Protein AF-A0A6A5F0B6-F1 (afdb_monomer_lite)

Foldseek 3Di:
DWFQPPVDQLTKDKDWDWDDPDPDDDQTWIWIWMDHVVWIWIDTQNWIDIPNHTDDPQDDDPQQWTWHWDAPPVNPWIWIWIFRDDPPDTAWIWIDTRQKIKIKHAPVSVPRDDDPCHPDPDDDPPPDPDDGDIGMDIDGNPPDDD

pLDDT: mean 74.29, std 19.27, range [27.06, 94.75]

Secondary structure (DSSP, 8-state):
-EES-TTSTT-EEEEEEE----SSS----EEEEEEETTEEEEEETTEEEETTEEEPSSEE-GGGEEEEEEE-TTSSSEEEEEEEEETTEEEEEEEE-SSEEEEEEEGGGTT-EESSS-S---------SSS--EEEEEEE--S---

Radius of gyration: 15.39 Å; chains: 1; bounding box: 36×44×38 Å

Sequence (146 aa):
MSLCDEASVHWFSLISYHGPCDGSSYRLVTVFQILLHGSSFTIQEGTVKVNGQFVSLPHGLPSGVSLSSGVNQDKSEVIVILRRDTGMESELEIEIGVTMVAVKVPLWYLGKLCGLCGNLMTFTHTIHSGHGFSLTFLTVASLDDV

Structure (mmCIF, N/CA/C/O backbone):
data_AF-A0A6A5F0B6-F1
#
_entry.id   AF-A0A6A5F0B6-F1
#
loop_
_atom_site.group_PDB
_atom_site.id
_atom_site.type_symbol
_atom_site.label_atom_id
_atom_site.label_alt_id
_atom_site.label_comp_id
_atom_site.label_asym_id
_atom_site.label_entity_id
_atom_site.label_seq_id
_atom_site.pdbx_PDB_ins_code
_atom_site.Cartn_x
_atom_site.Cartn_y
_atom_site.Cartn_z
_atom_site.occupancy
_atom_site.B_iso_or_equiv
_atom_site.auth_seq_id
_atom_site.auth_comp_id
_atom_site.auth_asym_id
_atom_site.auth_atom_id
_atom_site.pdbx_PDB_model_num
ATOM 1 N N . MET A 1 1 ? 5.947 6.774 -2.584 1.00 80.19 1 MET A N 1
ATOM 2 C CA . MET A 1 1 ? 6.901 5.967 -3.381 1.00 80.19 1 MET A CA 1
ATOM 3 C C . MET A 1 1 ? 6.141 5.244 -4.478 1.00 80.19 1 MET A C 1
ATOM 5 O O . MET A 1 1 ? 4.991 4.898 -4.254 1.00 80.19 1 MET A O 1
ATOM 9 N N . SER A 1 2 ? 6.741 5.013 -5.635 1.00 85.44 2 SER A N 1
ATOM 10 C CA . SER A 1 2 ? 6.097 4.358 -6.780 1.00 85.44 2 SER A CA 1
ATOM 11 C C . SER A 1 2 ? 7.117 3.591 -7.616 1.00 85.44 2 SER A C 1
ATOM 13 O O . SER A 1 2 ? 8.320 3.825 -7.495 1.00 85.44 2 SER A O 1
ATOM 15 N N . LEU A 1 3 ? 6.656 2.695 -8.488 1.00 87.75 3 LEU A N 1
ATOM 16 C CA . LEU A 1 3 ? 7.490 2.192 -9.581 1.00 87.75 3 LEU A CA 1
ATOM 17 C C . LEU A 1 3 ? 7.681 3.315 -10.616 1.00 87.75 3 LEU A C 1
ATOM 19 O O . LEU A 1 3 ? 6.706 3.941 -11.027 1.00 87.75 3 LEU A O 1
ATOM 23 N N . CYS A 1 4 ? 8.926 3.584 -11.022 1.00 87.31 4 CYS A N 1
ATOM 24 C CA . CYS A 1 4 ? 9.248 4.668 -11.958 1.00 87.31 4 CYS A CA 1
ATOM 25 C C . CYS A 1 4 ? 8.658 4.435 -13.358 1.00 87.31 4 CYS A C 1
ATOM 27 O O . CYS A 1 4 ? 8.304 5.385 -14.047 1.00 87.31 4 CYS A O 1
ATOM 29 N N . ASP A 1 5 ? 8.585 3.172 -13.786 1.00 88.56 5 ASP A N 1
ATOM 30 C CA . ASP A 1 5 ? 8.011 2.781 -15.072 1.00 88.56 5 ASP A CA 1
ATOM 31 C C . ASP A 1 5 ? 6.486 2.646 -14.958 1.00 88.56 5 ASP A C 1
ATOM 33 O O . ASP A 1 5 ? 5.968 1.608 -14.540 1.00 88.56 5 ASP A O 1
ATOM 37 N N . GLU A 1 6 ? 5.769 3.713 -15.315 1.00 88.94 6 GLU A N 1
ATOM 38 C CA . GLU A 1 6 ? 4.300 3.772 -15.289 1.00 88.94 6 GLU A CA 1
ATOM 39 C C . GLU A 1 6 ? 3.634 2.831 -16.300 1.00 88.94 6 GLU A C 1
ATOM 41 O O . GLU A 1 6 ? 2.533 2.332 -16.061 1.00 88.94 6 GLU A O 1
ATOM 46 N N . ALA A 1 7 ? 4.324 2.516 -17.399 1.00 89.50 7 ALA A N 1
ATOM 47 C CA . ALA A 1 7 ? 3.823 1.594 -18.414 1.00 89.50 7 ALA A CA 1
ATOM 48 C C . ALA A 1 7 ? 3.953 0.119 -17.995 1.00 89.50 7 ALA A C 1
ATOM 50 O O . ALA A 1 7 ? 3.374 -0.761 -18.636 1.00 89.50 7 ALA A O 1
ATOM 51 N N . SER A 1 8 ? 4.696 -0.170 -16.923 1.00 88.44 8 SER A N 1
ATOM 52 C CA . SER A 1 8 ? 4.860 -1.530 -16.424 1.00 88.44 8 SER A CA 1
ATOM 53 C C . SER A 1 8 ? 3.532 -2.101 -15.935 1.00 88.44 8 SER A C 1
ATOM 55 O O . SER A 1 8 ? 2.808 -1.462 -15.173 1.00 88.44 8 SER A O 1
ATOM 57 N N . VAL A 1 9 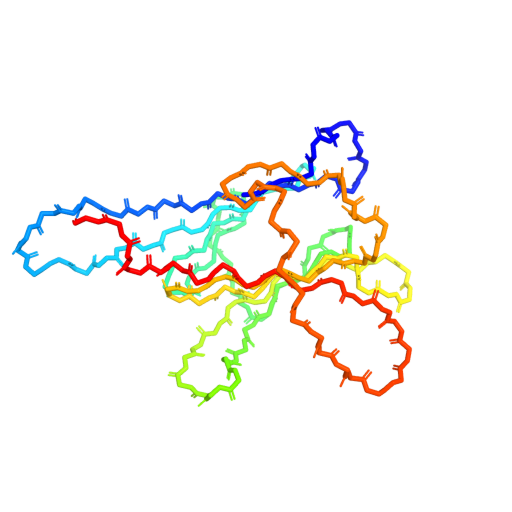? 3.254 -3.363 -16.268 1.00 85.69 9 VAL A N 1
ATOM 58 C CA . VAL A 1 9 ? 2.109 -4.113 -15.712 1.00 85.69 9 VAL A CA 1
ATOM 59 C C . VAL A 1 9 ? 2.164 -4.216 -14.185 1.00 85.69 9 VAL A C 1
ATOM 61 O O . VAL A 1 9 ? 1.138 -4.365 -13.527 1.00 85.69 9 VAL A O 1
ATOM 64 N N . HIS A 1 10 ? 3.363 -4.083 -13.624 1.00 87.75 10 HIS A N 1
ATOM 65 C CA . HIS A 1 10 ? 3.624 -4.179 -12.199 1.00 87.75 10 HIS A CA 1
ATOM 66 C C . HIS A 1 10 ? 3.528 -2.843 -11.466 1.00 87.75 10 HIS A C 1
ATOM 68 O O . HIS A 1 10 ? 3.702 -2.794 -10.249 1.00 87.75 10 HIS A O 1
ATOM 74 N N . TRP A 1 11 ? 3.231 -1.759 -12.179 1.00 91.06 11 TRP A N 1
ATOM 75 C CA . TRP A 1 11 ? 3.220 -0.426 -11.606 1.00 91.06 11 TRP A CA 1
ATOM 76 C C . TRP A 1 11 ? 2.310 -0.305 -10.377 1.00 91.06 11 TRP A C 1
ATOM 78 O O . TRP A 1 11 ? 1.231 -0.908 -10.273 1.00 91.06 11 TRP A O 1
ATOM 88 N N . PHE A 1 12 ? 2.795 0.490 -9.428 1.00 91.31 12 PHE A N 1
ATOM 89 C CA . PHE A 1 12 ? 2.055 0.933 -8.264 1.00 91.31 12 PHE A CA 1
ATOM 90 C C . PHE A 1 12 ? 2.541 2.321 -7.844 1.00 91.31 12 PHE A C 1
ATOM 92 O O . PHE A 1 12 ? 3.702 2.683 -8.067 1.00 91.31 12 PHE A O 1
ATOM 99 N N . SER A 1 13 ? 1.672 3.068 -7.172 1.00 89.31 13 SER A N 1
ATOM 100 C CA . SER A 1 13 ? 2.027 4.320 -6.508 1.00 89.31 13 SER A CA 1
ATOM 101 C C . SER A 1 13 ? 1.414 4.375 -5.117 1.00 89.31 13 SER A C 1
ATOM 103 O O . SER A 1 13 ? 0.221 4.147 -4.954 1.00 89.31 13 SER A O 1
ATOM 105 N N . LEU A 1 14 ? 2.240 4.654 -4.114 1.00 89.12 14 LEU A N 1
ATOM 106 C CA . LEU A 1 14 ? 1.870 4.850 -2.717 1.00 89.12 14 LEU A CA 1
ATOM 107 C C . LEU A 1 14 ? 2.094 6.317 -2.351 1.00 89.12 14 LEU A C 1
ATOM 109 O O . LEU A 1 14 ? 3.223 6.822 -2.411 1.00 89.12 14 LEU A O 1
ATOM 113 N N . ILE A 1 15 ? 1.023 6.973 -1.931 1.00 85.00 15 ILE A N 1
ATOM 114 C CA . ILE A 1 15 ? 0.988 8.378 -1.538 1.00 85.00 15 ILE A CA 1
ATOM 115 C C . ILE A 1 15 ? 0.500 8.442 -0.091 1.00 85.00 15 ILE A C 1
ATOM 117 O O . ILE A 1 15 ? -0.489 7.795 0.253 1.00 85.00 15 ILE A O 1
ATOM 121 N N . SER A 1 16 ? 1.184 9.209 0.756 1.00 82.19 16 SER A N 1
ATOM 122 C CA . SER A 1 16 ? 0.719 9.534 2.104 1.00 82.19 16 SER A CA 1
ATOM 123 C C . SER A 1 16 ? 0.319 11.004 2.169 1.00 82.19 16 SER A C 1
ATOM 125 O O . SER A 1 16 ? 1.027 11.883 1.679 1.00 82.19 16 SER A O 1
ATOM 127 N N . TYR A 1 17 ? -0.832 11.265 2.774 1.00 79.19 17 TYR A N 1
ATOM 128 C CA . TYR A 1 17 ? -1.309 12.601 3.092 1.00 79.19 17 TYR A CA 1
ATOM 129 C C . TYR A 1 17 ? -1.275 12.762 4.604 1.00 79.19 17 TYR A C 1
ATOM 131 O O . TYR A 1 17 ? -1.847 11.944 5.323 1.00 79.19 17 TYR A O 1
ATOM 139 N N . HIS A 1 18 ? -0.618 13.819 5.066 1.00 73.44 18 HIS A N 1
ATOM 140 C CA . HIS A 1 18 ? -0.541 14.173 6.476 1.00 73.44 18 HIS A CA 1
ATOM 141 C C . HIS 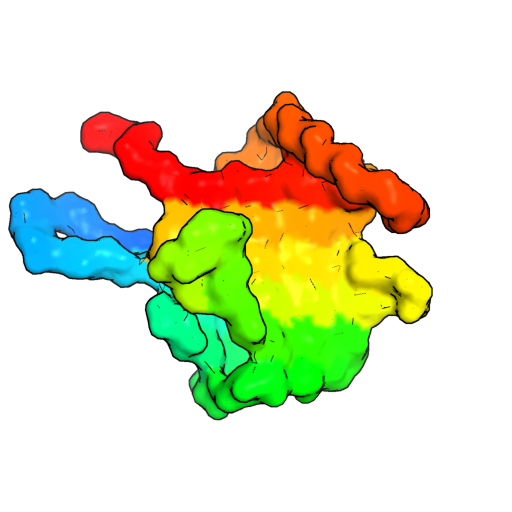A 1 18 ? -1.421 15.401 6.720 1.00 73.44 18 HIS A C 1
ATOM 143 O O . HIS A 1 18 ? -1.410 16.343 5.923 1.00 73.44 18 HIS A O 1
ATOM 149 N N . GLY A 1 19 ? -2.223 15.365 7.787 1.00 64.88 19 GLY A N 1
ATOM 150 C CA . GLY A 1 19 ? -3.000 16.519 8.239 1.00 64.88 19 GLY A CA 1
ATOM 151 C C . GLY A 1 19 ? -2.115 17.730 8.582 1.00 64.88 19 GLY A C 1
ATOM 152 O O . GLY A 1 19 ? -0.901 17.581 8.723 1.00 64.88 19 GLY A O 1
ATOM 153 N N . PRO A 1 20 ? -2.702 18.935 8.698 1.00 59.19 20 PRO A N 1
ATOM 154 C CA . PRO A 1 20 ? -1.952 20.145 9.019 1.00 59.19 20 PRO A CA 1
ATOM 155 C C . PRO A 1 20 ? -1.208 20.009 10.355 1.00 59.19 20 PRO A C 1
ATOM 157 O O . PRO A 1 20 ? -1.773 19.565 11.350 1.00 59.19 20 PRO A O 1
ATOM 160 N N . CYS A 1 21 ? 0.064 20.411 10.358 1.00 55.25 21 CYS A N 1
ATOM 161 C CA . CYS A 1 21 ? 0.902 20.502 11.549 1.00 55.25 21 CYS A CA 1
ATOM 162 C C . CYS A 1 21 ? 0.667 21.854 12.237 1.00 55.25 21 CYS A C 1
ATOM 164 O O . CYS A 1 21 ? 1.510 22.746 12.150 1.00 55.25 21 CYS A O 1
ATOM 166 N N . ASP A 1 22 ? -0.483 22.065 12.871 1.00 57.47 22 ASP A N 1
ATOM 167 C CA . ASP A 1 22 ? -0.654 23.189 13.790 1.00 57.47 22 ASP A CA 1
ATOM 168 C C . ASP A 1 22 ? -0.528 22.687 15.231 1.00 57.47 22 ASP A C 1
ATOM 170 O O . ASP A 1 22 ? -1.106 21.678 15.612 1.00 57.47 22 ASP A O 1
ATOM 174 N N . GLY 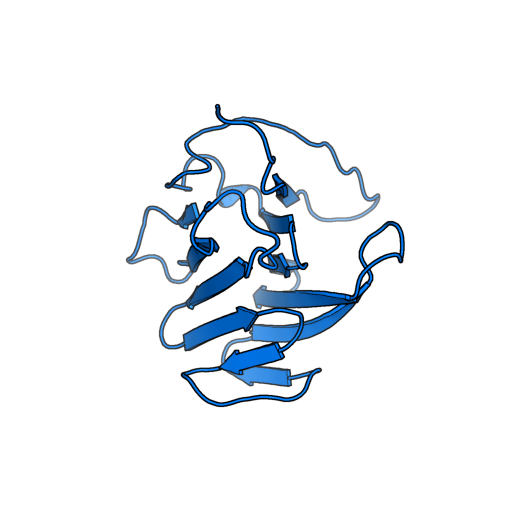A 1 23 ? 0.292 23.358 16.045 1.00 56.22 23 GLY A N 1
ATOM 175 C CA . GLY A 1 23 ? 0.689 22.926 17.396 1.00 56.22 23 GLY A CA 1
ATOM 176 C C . GLY A 1 23 ? -0.429 22.867 18.449 1.00 56.22 23 GLY A C 1
ATOM 177 O O . GLY A 1 23 ? -0.145 22.900 19.646 1.00 56.22 23 GLY A O 1
ATOM 178 N N . SER A 1 24 ? -1.691 22.797 18.035 1.00 58.34 24 SER A N 1
ATOM 179 C CA . SER A 1 24 ? -2.829 22.468 18.889 1.00 58.34 24 SER A CA 1
ATOM 180 C C . SER A 1 24 ? -3.146 20.981 18.733 1.00 58.34 24 SER A C 1
ATOM 182 O O . SER A 1 24 ? -2.885 20.380 17.705 1.00 58.34 24 SER A O 1
ATOM 184 N N . SER A 1 25 ? -3.661 20.353 19.786 1.00 56.12 25 SER A N 1
ATOM 185 C CA . SER A 1 25 ? -3.931 18.912 19.845 1.00 56.12 25 SER A CA 1
ATOM 186 C C . SER A 1 25 ? -4.930 18.450 18.768 1.00 56.12 25 SER A C 1
ATOM 188 O O . SER A 1 25 ? -6.132 18.347 19.020 1.00 56.12 25 SER A O 1
ATOM 190 N N . TYR A 1 26 ? -4.440 18.166 17.563 1.00 53.66 26 TYR A N 1
ATOM 191 C CA . TYR A 1 26 ? -5.198 17.560 16.478 1.00 53.66 26 TYR A CA 1
ATOM 192 C C . TYR A 1 26 ? -4.554 16.223 16.136 1.00 53.66 26 TYR A C 1
ATOM 194 O O . TYR A 1 26 ? -3.341 16.103 15.982 1.00 53.66 26 TYR A O 1
ATOM 202 N N . ARG A 1 27 ? -5.383 15.177 16.073 1.00 54.16 27 ARG A N 1
ATOM 203 C CA . ARG A 1 27 ? -4.951 13.838 15.667 1.00 54.16 27 ARG A CA 1
ATOM 204 C C . ARG A 1 27 ? -4.339 13.970 14.275 1.00 54.16 27 ARG A C 1
ATOM 206 O O . ARG A 1 27 ? -5.025 14.421 13.361 1.00 54.16 27 ARG A O 1
ATOM 213 N N . LEU A 1 28 ? -3.070 13.593 14.127 1.00 62.12 28 LEU A N 1
ATOM 214 C CA . LEU A 1 28 ? -2.426 13.487 12.823 1.00 62.12 28 LEU A CA 1
ATOM 215 C C . LEU A 1 28 ? -3.210 12.459 12.013 1.00 62.12 28 LEU A C 1
ATOM 217 O O . LEU A 1 28 ? -3.118 11.255 12.246 1.00 62.12 28 LEU A O 1
ATOM 221 N N . VAL A 1 29 ? -4.048 12.946 11.104 1.00 63.06 29 VAL A N 1
ATOM 222 C CA . VAL A 1 29 ? -4.761 12.077 10.182 1.00 63.06 29 VAL A CA 1
ATOM 223 C C . VAL A 1 29 ? -3.788 11.736 9.068 1.00 63.06 29 VAL A C 1
ATOM 225 O O . VAL A 1 29 ? -3.488 12.581 8.223 1.00 63.06 29 VAL A O 1
ATOM 228 N N . THR A 1 30 ? -3.304 10.498 9.079 1.00 78.25 30 THR A N 1
ATOM 229 C CA . THR A 1 30 ? -2.546 9.943 7.961 1.00 78.25 30 THR A CA 1
ATOM 230 C C . THR A 1 30 ? -3.509 9.205 7.046 1.00 78.25 30 THR A C 1
ATOM 232 O O . THR A 1 30 ? -4.162 8.240 7.453 1.00 78.25 30 THR A O 1
ATOM 235 N N . VAL A 1 31 ? -3.621 9.671 5.805 1.00 86.19 31 VAL A N 1
ATOM 236 C CA . VAL A 1 31 ? -4.369 8.972 4.758 1.00 86.19 31 VAL A CA 1
ATOM 237 C C . VAL A 1 31 ? -3.371 8.378 3.784 1.00 86.19 31 VAL A C 1
ATOM 239 O O . VAL A 1 31 ? -2.563 9.098 3.200 1.00 86.19 31 VAL A O 1
ATOM 242 N N . PHE A 1 32 ? -3.449 7.071 3.573 1.00 88.69 32 PHE A N 1
ATOM 243 C CA . PHE A 1 32 ? -2.651 6.380 2.572 1.00 88.69 32 PHE A CA 1
ATOM 244 C C . PHE A 1 32 ? -3.496 6.113 1.337 1.00 88.69 32 PHE A C 1
ATOM 246 O O . PHE A 1 32 ? -4.602 5.578 1.428 1.00 88.69 32 PHE A O 1
ATOM 253 N N . GLN A 1 33 ? -2.966 6.465 0.174 1.00 90.94 33 GLN A N 1
ATOM 254 C CA . GLN A 1 33 ? -3.565 6.148 -1.109 1.00 90.94 33 GLN A CA 1
ATOM 255 C C . GLN A 1 33 ? -2.623 5.261 -1.915 1.00 90.94 33 GLN A C 1
ATOM 257 O O . GLN A 1 33 ? -1.455 5.594 -2.110 1.00 90.94 33 GLN A O 1
ATOM 262 N N . ILE A 1 34 ? -3.143 4.128 -2.381 1.00 92.50 34 ILE A N 1
ATOM 263 C CA . ILE A 1 34 ? -2.433 3.181 -3.237 1.00 92.50 34 ILE A CA 1
ATOM 264 C C . ILE A 1 34 ? -3.131 3.150 -4.583 1.00 92.50 34 ILE A C 1
ATOM 266 O O . ILE A 1 34 ? -4.343 2.952 -4.663 1.00 92.50 34 ILE A O 1
ATOM 270 N N . LEU A 1 35 ? -2.361 3.336 -5.642 1.00 92.81 35 LEU A N 1
ATOM 271 C CA . LEU A 1 35 ? -2.821 3.265 -7.014 1.00 92.81 35 LEU A CA 1
ATOM 272 C C . LEU A 1 35 ? -2.183 2.053 -7.677 1.00 92.81 35 LEU A C 1
ATOM 274 O O . LEU A 1 35 ? -0.972 1.852 -7.588 1.00 92.81 35 LEU A O 1
ATOM 278 N N . LEU A 1 36 ? -3.019 1.263 -8.338 1.00 92.50 36 LEU A N 1
ATOM 279 C CA . LEU A 1 36 ? -2.644 0.186 -9.243 1.00 92.50 36 LEU A CA 1
ATOM 280 C C . LEU A 1 36 ? -3.333 0.439 -10.589 1.00 92.50 36 LEU A C 1
ATOM 282 O O . LEU A 1 36 ? -4.259 1.250 -10.683 1.00 92.50 36 LEU A O 1
ATOM 286 N N . HIS A 1 37 ? -2.938 -0.290 -11.629 1.00 89.44 37 HIS A N 1
ATOM 287 C CA . HIS A 1 37 ? -3.638 -0.225 -12.913 1.00 89.44 37 HIS A CA 1
ATOM 288 C C . HIS A 1 37 ? -5.127 -0.561 -12.753 1.00 89.44 37 HIS A C 1
ATOM 290 O O . HIS A 1 37 ? -5.492 -1.666 -12.355 1.00 89.44 37 HIS A O 1
ATOM 296 N N . GLY A 1 38 ? -5.990 0.418 -13.037 1.00 87.69 38 GLY A N 1
ATOM 297 C CA . GLY A 1 38 ? -7.447 0.273 -12.977 1.00 87.69 38 GLY A CA 1
ATOM 298 C C . GLY A 1 38 ? -8.046 0.147 -11.571 1.00 87.69 38 GLY A C 1
ATOM 299 O O . GLY A 1 38 ? -9.221 -0.198 -11.450 1.00 87.69 38 GLY A O 1
ATOM 300 N N . SER A 1 39 ? -7.282 0.384 -10.500 1.00 91.38 39 SER A N 1
ATOM 301 C CA . SER A 1 39 ? -7.794 0.310 -9.124 1.00 91.38 39 SER A CA 1
ATOM 302 C C . SER A 1 39 ? -7.108 1.302 -8.193 1.00 91.38 39 SER A C 1
ATOM 304 O O . SER A 1 39 ? -5.895 1.491 -8.236 1.00 91.38 39 SER A O 1
ATOM 306 N N . SER A 1 40 ? -7.895 1.907 -7.309 1.00 93.75 40 SER A N 1
ATOM 307 C CA . SER A 1 40 ? -7.418 2.833 -6.284 1.00 93.75 40 SER A CA 1
ATOM 308 C C . SER A 1 40 ? -7.891 2.398 -4.903 1.00 93.75 40 SER A C 1
ATOM 310 O O . SER A 1 40 ? -9.036 1.983 -4.718 1.00 93.75 40 SER A O 1
ATOM 312 N N . PHE A 1 41 ? -7.003 2.508 -3.925 1.00 94.50 41 PHE A N 1
ATOM 313 C CA . PHE A 1 41 ? -7.238 2.126 -2.542 1.00 94.50 41 PHE A CA 1
ATOM 314 C C . PHE A 1 41 ? -6.956 3.329 -1.666 1.00 94.50 41 PHE A C 1
ATOM 316 O O . PHE A 1 41 ? -5.945 4.001 -1.845 1.00 94.50 41 PHE A O 1
ATOM 323 N N . THR A 1 42 ? -7.846 3.626 -0.731 1.00 93.19 42 THR A N 1
ATOM 324 C CA . THR A 1 42 ? -7.641 4.689 0.255 1.00 93.19 42 THR A CA 1
ATOM 325 C C . THR A 1 42 ? -7.841 4.110 1.641 1.00 93.19 42 THR A C 1
ATOM 327 O O . THR A 1 42 ? -8.881 3.505 1.906 1.00 93.19 42 THR A O 1
ATOM 330 N N . ILE A 1 43 ? -6.837 4.266 2.496 1.00 91.00 43 ILE A N 1
ATOM 331 C CA . ILE A 1 43 ? -6.782 3.686 3.833 1.00 91.00 43 ILE A CA 1
ATOM 332 C C . ILE A 1 43 ? -6.554 4.808 4.838 1.00 91.00 43 ILE A C 1
ATOM 334 O O . ILE A 1 43 ? -5.633 5.610 4.695 1.00 91.00 43 ILE A O 1
ATOM 338 N N . GLN A 1 44 ? -7.418 4.864 5.844 1.00 87.44 44 GLN A N 1
ATOM 339 C CA . GLN A 1 44 ? -7.394 5.876 6.894 1.00 87.44 44 GLN A CA 1
ATOM 340 C C . GLN A 1 44 ? -7.870 5.234 8.195 1.00 87.44 44 GLN A C 1
ATOM 342 O O . GLN A 1 44 ? -9.011 4.779 8.260 1.00 87.44 44 GLN A O 1
ATOM 347 N N . GLU A 1 45 ? -7.000 5.177 9.209 1.00 82.06 45 GLU A N 1
ATOM 348 C CA . GLU A 1 45 ? -7.316 4.622 10.541 1.00 82.06 45 GLU A CA 1
ATOM 349 C C . GLU A 1 45 ? -8.052 3.261 10.467 1.00 82.06 45 GLU A C 1
ATOM 351 O O . GLU A 1 45 ? -9.105 3.059 11.069 1.00 82.06 45 GLU A O 1
ATOM 356 N N . GLY A 1 46 ? -7.542 2.333 9.646 1.00 81.44 46 GLY A N 1
ATOM 357 C CA . GLY A 1 46 ? -8.123 0.995 9.452 1.00 81.44 46 GLY A CA 1
ATOM 358 C C . GLY A 1 46 ? -9.367 0.932 8.553 1.00 81.44 46 GLY A C 1
ATOM 359 O O . GLY A 1 46 ? -9.809 -0.157 8.188 1.00 81.44 46 GLY A O 1
ATOM 360 N N . THR A 1 47 ? -9.915 2.074 8.137 1.00 88.94 47 THR A N 1
ATOM 361 C CA . THR A 1 47 ? -11.027 2.137 7.182 1.00 88.94 47 THR A CA 1
ATOM 362 C C . THR A 1 47 ? -10.504 2.066 5.755 1.00 88.94 47 THR A C 1
ATOM 364 O O . THR A 1 47 ? -9.601 2.818 5.391 1.00 88.94 47 THR A O 1
ATOM 367 N N . VAL A 1 48 ? -11.100 1.200 4.931 1.00 93.12 48 VAL A N 1
ATOM 368 C CA . VAL A 1 48 ? -10.653 0.959 3.554 1.00 93.12 48 VAL A CA 1
ATOM 369 C C . VAL A 1 48 ? -11.722 1.356 2.548 1.00 93.12 48 VAL A C 1
ATOM 371 O O . VAL A 1 48 ? -12.886 0.962 2.655 1.00 93.12 48 VAL A O 1
ATOM 374 N N . LYS A 1 49 ? -11.304 2.111 1.532 1.00 94.75 49 LYS A N 1
ATOM 375 C CA . LYS A 1 49 ? -12.089 2.382 0.330 1.00 94.75 49 LYS A CA 1
ATOM 376 C C . LYS A 1 49 ? -11.398 1.814 -0.896 1.00 94.75 49 LYS A C 1
ATOM 378 O O . LYS A 1 49 ? -10.213 2.063 -1.098 1.00 94.75 49 LYS A O 1
ATOM 383 N N . VAL A 1 50 ? -12.160 1.133 -1.740 1.00 94.44 50 VAL A N 1
ATOM 384 C CA . VAL A 1 50 ? -11.747 0.673 -3.068 1.00 94.44 50 VAL A CA 1
ATOM 385 C C . VAL A 1 50 ? -12.524 1.483 -4.094 1.00 94.44 50 VAL A C 1
ATOM 387 O O . VAL A 1 50 ? -13.753 1.500 -4.066 1.00 94.44 50 VAL A O 1
ATOM 390 N N . ASN A 1 51 ? -11.826 2.188 -4.983 1.00 93.62 51 ASN A N 1
ATOM 391 C CA . ASN A 1 51 ? -12.434 3.040 -6.012 1.00 93.62 51 ASN A CA 1
ATOM 392 C C . ASN A 1 51 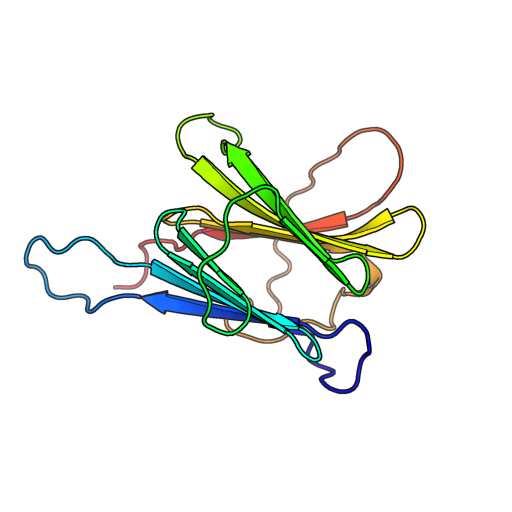? -13.485 4.015 -5.441 1.00 93.62 51 ASN A C 1
ATOM 394 O O . ASN A 1 51 ? -14.548 4.229 -6.018 1.00 93.62 51 ASN A O 1
ATOM 398 N N . GLY A 1 52 ? -13.196 4.575 -4.261 1.00 93.06 52 GLY A N 1
ATOM 399 C CA . GLY A 1 52 ? -14.071 5.510 -3.549 1.00 93.06 52 GLY A CA 1
ATOM 400 C C . GLY A 1 52 ? -15.187 4.873 -2.709 1.00 93.06 52 GLY A C 1
ATOM 401 O O . GLY A 1 52 ? -15.800 5.584 -1.913 1.00 93.06 52 GLY A O 1
ATOM 402 N N . GLN A 1 53 ? -15.428 3.562 -2.814 1.00 94.56 53 GLN A N 1
ATOM 403 C CA . GLN A 1 53 ? -16.464 2.856 -2.050 1.00 94.56 53 GLN A CA 1
ATOM 404 C C . GLN A 1 53 ? -15.879 2.153 -0.829 1.00 94.56 53 GLN A C 1
ATOM 406 O O . GLN A 1 53 ? -14.832 1.520 -0.920 1.00 94.56 53 GLN A O 1
ATOM 411 N N . PHE A 1 54 ? -16.560 2.244 0.313 1.00 94.12 54 PHE A N 1
ATOM 412 C CA . PHE A 1 54 ? -16.152 1.534 1.524 1.00 94.12 54 PHE A CA 1
ATOM 413 C C . PHE A 1 54 ? -16.295 0.024 1.346 1.00 94.12 54 PHE A C 1
ATOM 415 O O . PHE A 1 54 ? -17.323 -0.451 0.862 1.00 94.12 54 PHE A O 1
ATOM 422 N N . VAL A 1 55 ? -15.281 -0.720 1.780 1.00 94.06 55 VAL A N 1
ATOM 423 C CA . VAL A 1 55 ? -15.279 -2.186 1.748 1.00 94.06 55 VAL A CA 1
ATOM 424 C C . VAL A 1 55 ? -14.967 -2.748 3.129 1.00 94.06 55 VAL A C 1
ATOM 426 O O . VAL A 1 55 ? -14.246 -2.138 3.918 1.00 94.06 55 VAL A O 1
ATOM 429 N N . SER A 1 56 ? -15.504 -3.928 3.423 1.00 91.88 56 SER A N 1
ATOM 430 C CA . SER A 1 56 ? -15.172 -4.686 4.632 1.00 91.88 56 SER A CA 1
ATOM 431 C C . SER A 1 56 ? -14.042 -5.670 4.342 1.00 91.88 56 SER A C 1
ATOM 433 O O . SER A 1 56 ? -14.011 -6.269 3.271 1.00 91.88 56 SER A O 1
ATOM 435 N N . LEU A 1 57 ? -13.130 -5.850 5.297 1.00 90.00 57 LEU A N 1
ATOM 436 C CA . LEU A 1 57 ? -12.026 -6.807 5.207 1.00 90.00 57 LEU A CA 1
ATOM 437 C C . LEU A 1 57 ? -12.425 -8.167 5.821 1.00 90.00 57 LEU A C 1
ATOM 439 O O . LEU A 1 57 ? -13.167 -8.171 6.805 1.00 90.00 57 LEU A O 1
ATOM 443 N N . PRO A 1 58 ? -11.920 -9.308 5.306 1.00 92.00 58 PRO A N 1
ATOM 444 C CA . PRO A 1 58 ? -11.069 -9.437 4.122 1.00 92.00 58 PRO A CA 1
ATOM 445 C C . PRO A 1 58 ? -11.848 -9.209 2.818 1.00 92.00 58 PRO A C 1
ATOM 447 O O . PRO A 1 58 ? -13.019 -9.569 2.706 1.00 92.00 58 PRO A O 1
ATOM 450 N N . HIS A 1 59 ? -11.181 -8.630 1.821 1.00 91.81 59 HIS A N 1
ATOM 451 C CA . HIS A 1 59 ? -11.773 -8.321 0.523 1.00 91.81 59 HIS A CA 1
ATOM 452 C C . HIS A 1 59 ? -10.853 -8.767 -0.613 1.00 91.81 59 HIS A C 1
ATOM 454 O O . HIS A 1 59 ? -9.713 -8.317 -0.708 1.00 91.81 59 HIS A O 1
ATOM 460 N N . GLY A 1 60 ? -11.345 -9.650 -1.480 1.00 89.50 60 GLY A N 1
ATOM 461 C CA . GLY A 1 60 ? -10.647 -10.056 -2.697 1.00 89.50 60 GLY A CA 1
ATOM 462 C C . GLY A 1 60 ? -11.065 -9.187 -3.877 1.00 89.50 60 GLY A C 1
ATOM 463 O O . GLY A 1 60 ? -12.252 -8.922 -4.061 1.00 89.50 60 GLY A O 1
ATOM 464 N N . LEU A 1 61 ? -10.096 -8.771 -4.683 1.00 87.62 61 LEU A N 1
ATOM 465 C CA . LEU A 1 61 ? -10.305 -8.044 -5.926 1.00 87.62 61 LEU A CA 1
ATOM 466 C C . LEU A 1 61 ? -9.894 -8.911 -7.126 1.00 87.62 61 LEU A C 1
ATOM 468 O O . LEU A 1 61 ? -9.112 -9.858 -6.985 1.00 87.62 61 LEU A O 1
ATOM 472 N N . PRO A 1 62 ? -10.398 -8.598 -8.331 1.00 80.88 62 PRO A N 1
ATOM 473 C CA . PRO A 1 62 ? -9.874 -9.191 -9.555 1.00 80.88 62 PRO A CA 1
ATOM 474 C C . PRO A 1 62 ? -8.366 -8.925 -9.710 1.00 80.88 62 PRO A C 1
ATOM 476 O O . PRO A 1 62 ? -7.801 -8.029 -9.083 1.00 80.88 62 PRO A O 1
ATOM 479 N N . SER A 1 63 ? -7.716 -9.712 -10.570 1.00 77.88 63 SER A N 1
ATOM 480 C CA . SER A 1 63 ? -6.278 -9.595 -10.876 1.00 77.88 63 SER A CA 1
ATOM 481 C C . SER A 1 63 ? -5.330 -9.963 -9.725 1.00 77.88 63 SER A C 1
ATOM 483 O O . SER A 1 63 ? -4.204 -9.477 -9.679 1.00 77.88 63 SER A O 1
ATOM 485 N N . GLY A 1 64 ? -5.767 -10.830 -8.803 1.00 85.69 64 GLY A N 1
ATOM 486 C CA . GLY A 1 64 ? -4.903 -11.379 -7.749 1.00 85.69 64 GLY A CA 1
ATOM 487 C C . GLY A 1 64 ? -4.584 -10.397 -6.622 1.00 85.69 64 GLY A C 1
ATOM 488 O O . GLY A 1 64 ? -3.637 -10.615 -5.872 1.00 85.69 64 GLY A O 1
ATOM 489 N N . VAL A 1 65 ? -5.353 -9.310 -6.500 1.00 90.94 65 VAL A N 1
ATOM 490 C CA . VAL A 1 65 ? -5.213 -8.353 -5.400 1.00 90.94 65 VAL A CA 1
ATOM 491 C C . VAL A 1 65 ? -6.137 -8.755 -4.253 1.00 90.94 65 VAL A C 1
ATOM 493 O O . VAL A 1 65 ? -7.318 -9.027 -4.455 1.00 90.94 65 VAL A O 1
ATOM 496 N N . SER A 1 66 ? -5.624 -8.766 -3.031 1.00 92.56 66 SER A N 1
ATOM 497 C CA . SER A 1 66 ? -6.389 -9.040 -1.822 1.00 92.56 66 SER A CA 1
ATOM 498 C C . SER A 1 66 ? -6.081 -8.015 -0.737 1.00 92.56 66 SER A C 1
ATOM 500 O O . SER A 1 66 ? -4.975 -7.485 -0.627 1.00 92.56 66 SER A O 1
ATOM 502 N N . LEU A 1 67 ? -7.096 -7.715 0.063 1.00 93.44 67 LEU A N 1
ATOM 503 C CA . LEU A 1 67 ? -7.008 -6.865 1.235 1.00 93.44 67 LEU A CA 1
ATOM 504 C C . LEU A 1 67 ? -7.387 -7.692 2.457 1.00 93.44 67 LEU A C 1
ATOM 506 O O . LEU A 1 67 ? -8.430 -8.349 2.479 1.00 93.44 67 LEU A O 1
ATOM 510 N N . SER A 1 68 ? -6.578 -7.626 3.501 1.00 93.06 68 SER A N 1
ATOM 511 C CA . SER A 1 68 ? -6.875 -8.254 4.786 1.00 93.06 68 SER A CA 1
ATOM 512 C C . SER A 1 68 ? -6.521 -7.322 5.937 1.00 93.06 68 SER A C 1
ATOM 514 O O . SER A 1 68 ? -5.784 -6.355 5.765 1.00 93.06 68 SER A O 1
ATOM 516 N N . SER A 1 69 ? -7.088 -7.583 7.110 1.00 91.31 69 SER A N 1
ATOM 517 C CA . SER A 1 69 ? -6.701 -6.915 8.350 1.00 91.31 69 SER A CA 1
ATOM 518 C C . SER A 1 69 ? -5.742 -7.808 9.125 1.00 91.31 69 SER A C 1
ATOM 520 O O . SER A 1 69 ? -5.994 -9.006 9.267 1.00 91.31 69 SER A O 1
ATOM 522 N N . GLY A 1 70 ? -4.684 -7.224 9.666 1.00 86.44 70 GLY A N 1
ATOM 523 C CA . GLY A 1 70 ? -3.740 -7.888 10.552 1.00 86.44 70 GLY A CA 1
ATOM 524 C C . GLY A 1 70 ? -3.465 -7.049 11.788 1.00 86.44 70 GLY A C 1
ATOM 525 O O . GLY A 1 70 ? -4.148 -6.064 12.068 1.00 86.44 70 GLY A O 1
ATOM 526 N N . VAL A 1 71 ? -2.427 -7.434 12.515 1.00 82.62 71 VAL A N 1
ATOM 527 C CA . VAL A 1 71 ? -1.868 -6.639 13.608 1.00 82.62 71 VAL A CA 1
ATOM 528 C C . VAL A 1 71 ? -0.379 -6.471 13.321 1.00 82.62 71 VAL A C 1
ATOM 530 O O . VAL A 1 71 ? 0.236 -7.398 12.789 1.00 82.62 71 VAL A O 1
ATOM 533 N N . ASN A 1 72 ? 0.191 -5.306 13.631 1.00 75.75 72 ASN A N 1
ATOM 534 C CA . ASN A 1 72 ? 1.636 -5.087 13.517 1.00 75.75 72 ASN A CA 1
ATOM 535 C C . ASN A 1 72 ? 2.423 -6.140 14.347 1.00 75.75 72 ASN A C 1
ATOM 537 O O . ASN A 1 72 ? 1.864 -6.785 15.237 1.00 75.75 72 ASN A O 1
ATOM 541 N N . GLN A 1 73 ? 3.720 -6.307 14.066 1.00 70.88 73 GLN A N 1
ATOM 542 C CA . GLN A 1 73 ? 4.654 -7.185 14.788 1.00 70.88 73 GLN A CA 1
ATOM 543 C C . GLN A 1 73 ? 4.544 -7.092 16.321 1.00 70.88 73 GLN A C 1
ATOM 545 O O . GLN A 1 73 ? 4.483 -8.130 16.985 1.00 70.88 73 GLN A O 1
ATOM 550 N N . ASP A 1 74 ? 4.421 -5.882 16.872 1.00 74.81 74 ASP A N 1
ATOM 551 C CA . ASP A 1 74 ? 4.299 -5.648 18.321 1.00 74.81 74 ASP A CA 1
ATOM 552 C C . ASP A 1 74 ? 2.887 -5.914 18.871 1.00 74.81 74 ASP A C 1
ATOM 554 O O . ASP A 1 74 ? 2.617 -5.742 20.059 1.00 74.81 74 ASP A O 1
ATOM 558 N N . LYS A 1 75 ? 1.952 -6.319 18.005 1.00 75.81 75 LYS A N 1
ATOM 559 C CA . LYS A 1 75 ? 0.528 -6.557 18.291 1.00 75.81 75 LYS A CA 1
ATOM 560 C C . LYS A 1 75 ? -0.219 -5.367 18.908 1.00 75.81 75 LYS A C 1
ATOM 562 O O . LYS A 1 75 ? -1.308 -5.536 19.450 1.00 75.81 75 LYS A O 1
ATOM 567 N N . SER A 1 76 ? 0.359 -4.175 18.809 1.00 75.94 76 SER A N 1
ATOM 568 C CA . SER A 1 76 ? -0.172 -2.949 19.410 1.00 75.94 76 SER A CA 1
ATOM 569 C C . SER A 1 76 ? -1.257 -2.292 18.551 1.00 75.94 76 SER A C 1
ATOM 571 O O . SER A 1 76 ? -2.102 -1.558 19.056 1.00 75.94 76 SER A O 1
ATOM 573 N N . GLU A 1 77 ? -1.261 -2.570 17.245 1.00 78.44 77 GLU A N 1
ATOM 574 C CA . GLU A 1 77 ? -2.041 -1.798 16.284 1.00 78.44 77 GLU A CA 1
ATOM 575 C C . GLU A 1 77 ? -2.607 -2.659 15.151 1.00 78.44 77 GLU A C 1
ATOM 577 O O . GLU A 1 77 ? -1.909 -3.523 14.613 1.00 78.44 77 GLU A O 1
ATOM 582 N N . VAL A 1 78 ? -3.865 -2.406 14.774 1.00 83.44 78 VAL A N 1
ATOM 583 C CA . VAL A 1 78 ? -4.509 -3.038 13.616 1.00 83.44 78 VAL A CA 1
ATOM 584 C C . VAL A 1 78 ? -3.945 -2.435 12.337 1.00 83.44 78 VAL A C 1
ATOM 586 O O . VAL A 1 78 ? -3.982 -1.223 12.153 1.00 83.44 78 VAL A O 1
ATOM 589 N N . ILE A 1 79 ? -3.487 -3.296 11.434 1.00 88.44 79 ILE A N 1
ATOM 590 C CA . ILE A 1 79 ? -2.940 -2.900 10.136 1.00 88.44 79 ILE A CA 1
ATOM 591 C C . ILE A 1 79 ? -3.813 -3.417 9.000 1.00 88.44 79 ILE A C 1
ATOM 593 O O . ILE A 1 79 ? -4.453 -4.466 9.108 1.00 88.44 79 ILE A O 1
ATOM 597 N N . VAL A 1 80 ? -3.809 -2.702 7.882 1.00 91.69 80 VAL A N 1
ATOM 598 C CA . VAL A 1 80 ? -4.385 -3.164 6.619 1.00 91.69 80 VAL A CA 1
ATOM 599 C C . VAL A 1 80 ? -3.261 -3.709 5.752 1.00 91.69 80 VAL A C 1
ATOM 601 O O . VAL A 1 80 ? -2.255 -3.039 5.544 1.00 91.69 80 VAL A O 1
ATOM 604 N N . ILE A 1 81 ? -3.435 -4.923 5.241 1.00 91.69 81 ILE A N 1
ATOM 605 C CA . ILE A 1 81 ? -2.465 -5.607 4.392 1.00 91.69 81 ILE A CA 1
ATOM 606 C C . ILE A 1 81 ? -3.055 -5.704 2.989 1.00 91.69 81 ILE A C 1
ATOM 608 O O . ILE A 1 81 ? -4.053 -6.398 2.780 1.00 91.69 81 ILE A O 1
ATOM 612 N N . LEU A 1 82 ? -2.430 -5.020 2.035 1.00 92.75 82 LEU A N 1
ATOM 613 C CA . LEU A 1 82 ? -2.693 -5.167 0.608 1.00 92.75 82 LEU A CA 1
ATOM 614 C C . LEU A 1 82 ? -1.671 -6.137 0.032 1.00 92.75 82 LEU A C 1
ATOM 616 O O . LEU A 1 82 ? -0.474 -5.884 0.120 1.00 92.75 82 LEU A O 1
ATOM 620 N N . ARG A 1 83 ? -2.138 -7.221 -0.581 1.00 91.75 83 ARG A N 1
ATOM 621 C CA . ARG A 1 83 ? -1.305 -8.173 -1.316 1.00 91.75 83 ARG A CA 1
ATOM 622 C C . ARG A 1 83 ? -1.721 -8.218 -2.775 1.00 91.75 83 ARG A C 1
ATOM 624 O O . ARG A 1 83 ? -2.909 -8.219 -3.076 1.00 91.75 83 ARG A O 1
ATOM 631 N N . ARG A 1 84 ? -0.748 -8.263 -3.674 1.00 90.19 84 ARG A N 1
ATOM 632 C CA . ARG A 1 84 ? -0.925 -8.642 -5.073 1.00 90.19 84 ARG A CA 1
ATOM 633 C C . ARG A 1 84 ? -0.062 -9.868 -5.307 1.00 90.19 84 ARG A C 1
ATOM 635 O O . ARG A 1 84 ? 1.160 -9.780 -5.203 1.00 90.19 84 ARG A O 1
ATOM 642 N N . ASP A 1 85 ? -0.699 -10.975 -5.642 1.00 86.06 85 ASP A N 1
ATOM 643 C CA . ASP A 1 85 ? -0.018 -12.232 -5.923 1.00 86.06 85 ASP A CA 1
ATOM 644 C C . ASP A 1 85 ? 0.036 -12.461 -7.434 1.00 86.06 85 ASP A C 1
ATOM 646 O O . ASP A 1 85 ? -0.971 -12.298 -8.134 1.00 86.06 85 ASP A O 1
ATOM 650 N N . THR A 1 86 ? 1.205 -12.847 -7.951 1.00 75.44 86 THR A N 1
ATOM 651 C CA . THR A 1 86 ? 1.349 -13.270 -9.349 1.00 75.44 86 THR A CA 1
ATOM 652 C C . THR A 1 86 ? 1.965 -14.663 -9.414 1.00 75.44 86 THR A C 1
ATOM 654 O O . THR A 1 86 ? 3.161 -14.886 -9.239 1.00 75.44 86 THR A O 1
ATOM 657 N N . GLY A 1 87 ? 1.108 -15.655 -9.662 1.00 71.88 87 GLY A N 1
ATOM 658 C CA . GLY A 1 87 ? 1.519 -17.055 -9.684 1.00 71.88 87 GLY A CA 1
ATOM 659 C C . GLY A 1 87 ? 1.730 -17.616 -8.276 1.00 71.88 87 GLY A C 1
ATOM 660 O O . GLY A 1 87 ? 0.760 -17.776 -7.542 1.00 71.88 87 GLY A O 1
ATOM 661 N N . MET A 1 88 ? 2.971 -17.982 -7.934 1.00 63.44 88 MET A N 1
ATOM 662 C CA . MET A 1 88 ? 3.305 -18.704 -6.692 1.00 63.44 88 MET A CA 1
ATOM 663 C C . MET A 1 88 ? 3.885 -17.812 -5.583 1.00 63.44 88 MET A C 1
ATOM 665 O O . MET A 1 88 ? 3.944 -18.249 -4.440 1.00 63.44 88 MET A O 1
ATOM 669 N N . GLU A 1 89 ? 4.280 -16.578 -5.908 1.00 68.31 89 GLU A N 1
ATOM 670 C CA . GLU A 1 89 ? 4.944 -15.644 -4.992 1.00 68.31 89 GLU A CA 1
ATOM 671 C C . GLU A 1 89 ? 4.159 -14.325 -4.904 1.00 68.31 89 GLU A C 1
ATOM 673 O O . GLU A 1 89 ? 3.486 -13.921 -5.862 1.00 68.31 89 GLU A O 1
ATOM 678 N N . SER A 1 90 ? 4.267 -13.629 -3.768 1.00 73.50 90 SER A N 1
ATOM 679 C CA . SER A 1 90 ? 3.696 -12.292 -3.611 1.00 73.50 90 SER A CA 1
ATOM 680 C C . SER A 1 90 ? 4.536 -11.264 -4.378 1.00 73.50 90 SER A C 1
ATOM 682 O O . SER A 1 90 ? 5.743 -11.117 -4.185 1.00 73.50 90 SER A O 1
ATOM 684 N N . GLU A 1 91 ? 3.893 -10.538 -5.288 1.00 85.00 91 GLU A N 1
ATOM 685 C CA . GLU A 1 91 ? 4.540 -9.521 -6.123 1.00 85.00 91 GLU A CA 1
ATOM 686 C C . GLU A 1 91 ? 4.634 -8.170 -5.419 1.00 85.00 91 GLU A C 1
ATOM 688 O O . GLU A 1 91 ? 5.553 -7.387 -5.661 1.00 85.00 91 GLU A O 1
ATOM 693 N N . LEU A 1 92 ? 3.648 -7.869 -4.585 1.00 87.06 92 LEU A N 1
ATOM 694 C CA . LEU A 1 92 ? 3.578 -6.627 -3.841 1.00 87.06 92 LEU A CA 1
ATOM 695 C C . LEU A 1 92 ? 2.798 -6.882 -2.565 1.00 87.06 92 LEU A C 1
ATOM 697 O O . LEU A 1 92 ? 1.672 -7.373 -2.603 1.00 87.06 92 LEU A O 1
ATOM 701 N N . GLU A 1 93 ? 3.377 -6.499 -1.442 1.00 88.94 93 GLU A N 1
ATOM 702 C CA . GLU A 1 93 ? 2.724 -6.551 -0.147 1.00 88.94 93 GLU A CA 1
ATOM 703 C C . GLU A 1 93 ? 2.940 -5.220 0.565 1.00 88.94 93 GLU A C 1
ATOM 705 O O . GLU A 1 93 ? 4.067 -4.770 0.730 1.00 88.94 93 GLU A O 1
ATOM 710 N N . ILE A 1 94 ? 1.855 -4.555 0.946 1.00 88.19 94 ILE A N 1
ATOM 711 C CA . ILE A 1 94 ? 1.879 -3.255 1.612 1.00 88.19 94 ILE A CA 1
ATOM 712 C C . ILE A 1 94 ? 1.108 -3.395 2.922 1.00 88.19 94 ILE A C 1
ATOM 714 O O . ILE A 1 94 ? -0.092 -3.664 2.912 1.00 88.19 94 ILE A O 1
ATOM 718 N N . GLU A 1 95 ? 1.794 -3.200 4.041 1.00 87.75 95 GLU A N 1
ATOM 719 C CA . GLU A 1 95 ? 1.224 -3.178 5.386 1.00 87.75 95 GLU A CA 1
ATOM 720 C C . GLU A 1 95 ? 1.074 -1.730 5.848 1.00 87.75 95 GLU A C 1
ATOM 722 O O . GLU A 1 95 ? 2.053 -0.988 5.878 1.00 87.75 95 GLU A O 1
ATOM 727 N N . ILE A 1 96 ? -0.141 -1.317 6.199 1.00 87.00 96 ILE A N 1
ATOM 728 C CA . ILE A 1 96 ? -0.482 0.071 6.522 1.00 87.00 96 ILE A CA 1
ATOM 729 C C . ILE A 1 96 ? -1.067 0.129 7.925 1.00 87.00 96 ILE A C 1
ATOM 731 O O . ILE A 1 96 ? -2.138 -0.425 8.174 1.00 87.00 96 ILE A O 1
ATOM 735 N N . GLY A 1 97 ? -0.361 0.814 8.818 1.00 81.88 97 GLY A N 1
ATOM 736 C CA . GLY A 1 97 ? -0.864 1.243 10.119 1.00 81.88 97 GLY A CA 1
ATOM 737 C C . GLY A 1 97 ? -1.259 2.722 10.116 1.00 81.88 97 GLY A C 1
ATOM 738 O O . GLY A 1 97 ? -1.447 3.345 9.072 1.00 81.88 97 GLY A O 1
ATOM 739 N N . VAL A 1 98 ? -1.361 3.296 11.305 1.00 75.88 98 VAL A N 1
ATOM 740 C CA . VAL A 1 98 ? -1.751 4.678 11.592 1.00 75.88 98 VAL A CA 1
ATOM 741 C C . VAL A 1 98 ? -0.586 5.624 11.306 1.00 75.88 98 VAL A C 1
ATOM 743 O O . VAL A 1 98 ? -0.786 6.702 10.745 1.00 75.88 98 VAL A O 1
ATOM 746 N N . THR A 1 99 ? 0.637 5.222 11.655 1.00 71.38 99 THR A N 1
ATOM 747 C CA . THR A 1 99 ? 1.853 6.045 11.496 1.00 71.38 99 THR A CA 1
ATOM 748 C C . THR A 1 99 ? 2.936 5.388 10.647 1.00 71.38 99 THR A C 1
ATOM 750 O O . THR A 1 99 ? 3.957 6.007 10.353 1.00 71.38 99 THR A O 1
ATOM 753 N N . MET A 1 100 ? 2.739 4.140 10.233 1.00 74.69 100 MET A N 1
ATOM 754 C CA . MET A 1 100 ? 3.743 3.389 9.491 1.00 74.69 100 MET A CA 1
ATOM 755 C C . MET A 1 100 ? 3.151 2.746 8.247 1.00 74.69 100 MET A C 1
ATOM 757 O O . MET A 1 100 ? 2.002 2.302 8.234 1.00 74.69 100 MET A O 1
ATOM 761 N N . VAL A 1 101 ? 3.977 2.657 7.212 1.00 80.56 101 VAL A N 1
ATOM 762 C CA . VAL A 1 101 ? 3.706 1.798 6.068 1.00 80.56 101 VAL A CA 1
ATOM 763 C C . VAL A 1 101 ? 4.963 1.016 5.716 1.00 80.56 101 VAL A C 1
ATOM 765 O O . VAL A 1 101 ? 6.053 1.581 5.604 1.00 80.56 101 VAL A O 1
ATOM 768 N N . ALA A 1 102 ? 4.812 -0.297 5.581 1.00 81.56 102 ALA A N 1
ATOM 769 C CA . ALA A 1 102 ? 5.870 -1.202 5.168 1.00 81.56 102 ALA A CA 1
ATOM 770 C C . ALA A 1 102 ? 5.520 -1.782 3.801 1.00 81.56 102 ALA A C 1
ATOM 772 O O . ALA A 1 102 ? 4.424 -2.306 3.610 1.00 81.56 102 ALA A O 1
ATOM 773 N N . VAL A 1 103 ? 6.442 -1.698 2.847 1.00 83.56 103 VAL A N 1
ATOM 774 C CA . VAL A 1 103 ? 6.249 -2.249 1.504 1.00 83.56 103 VAL A CA 1
ATOM 775 C C . VAL A 1 103 ? 7.262 -3.344 1.249 1.00 83.56 103 VAL A C 1
ATOM 777 O O . VAL A 1 103 ? 8.465 -3.106 1.313 1.00 83.56 103 VAL A O 1
ATOM 780 N N . LYS A 1 104 ? 6.777 -4.535 0.920 1.00 84.19 104 LYS A N 1
ATOM 781 C CA . LYS A 1 104 ? 7.575 -5.682 0.515 1.00 84.19 104 LYS A CA 1
ATOM 782 C C . LYS A 1 104 ? 7.376 -5.935 -0.971 1.00 84.19 104 LYS A C 1
ATOM 784 O O . LYS A 1 104 ? 6.249 -6.066 -1.446 1.00 84.19 104 LYS A O 1
ATOM 789 N N . VAL A 1 105 ? 8.482 -5.971 -1.698 1.00 84.50 105 VAL A N 1
ATOM 790 C CA . VAL A 1 105 ? 8.518 -6.237 -3.136 1.00 84.50 105 VAL A CA 1
ATOM 791 C C . VAL A 1 105 ? 9.666 -7.185 -3.468 1.00 84.50 105 VAL A C 1
ATOM 793 O O . VAL A 1 105 ? 10.703 -7.160 -2.806 1.00 84.50 105 VAL A O 1
ATOM 796 N N . PRO A 1 106 ? 9.549 -8.003 -4.517 1.00 83.56 106 PRO A N 1
ATOM 797 C CA . PRO A 1 106 ? 10.621 -8.883 -4.955 1.00 83.56 106 PRO A CA 1
ATOM 798 C C . PRO A 1 106 ? 11.845 -8.100 -5.458 1.00 83.56 106 PRO A C 1
ATOM 800 O O . PRO A 1 106 ? 11.749 -6.957 -5.913 1.00 83.56 106 PRO A O 1
ATOM 803 N N . LEU A 1 107 ? 13.012 -8.755 -5.434 1.00 79.38 107 LEU A N 1
ATOM 804 C CA . LEU A 1 107 ? 14.319 -8.179 -5.799 1.00 79.38 107 LEU A CA 1
ATOM 805 C C . LEU A 1 107 ? 14.364 -7.434 -7.142 1.00 79.38 107 LEU A C 1
ATOM 807 O O . LEU A 1 107 ? 15.172 -6.526 -7.313 1.00 79.38 107 LEU A O 1
ATOM 811 N N . TRP A 1 108 ? 13.524 -7.789 -8.113 1.00 78.94 108 TRP A N 1
ATOM 812 C CA . TRP A 1 108 ? 13.552 -7.175 -9.442 1.00 78.94 108 TRP A CA 1
ATOM 813 C C . TRP A 1 108 ? 13.015 -5.735 -9.486 1.00 78.94 108 TRP A C 1
ATOM 815 O O . TRP A 1 108 ? 13.162 -5.083 -10.526 1.00 78.94 108 TRP A O 1
ATOM 825 N N . TYR A 1 109 ? 12.442 -5.227 -8.387 1.00 77.81 109 TYR A N 1
ATOM 826 C CA . TYR A 1 109 ? 12.143 -3.800 -8.188 1.00 77.81 109 TYR A CA 1
ATOM 827 C C . TYR A 1 109 ? 13.377 -2.967 -7.808 1.00 77.81 109 TYR A C 1
ATOM 829 O O . TYR A 1 109 ? 13.299 -1.735 -7.781 1.00 77.81 109 TYR A O 1
ATOM 837 N N . LEU A 1 110 ? 14.518 -3.606 -7.526 1.00 77.81 110 LEU A N 1
ATOM 838 C CA . LEU A 1 110 ? 15.753 -2.917 -7.161 1.00 77.81 110 LEU A CA 1
ATOM 839 C C . LEU A 1 110 ? 16.151 -1.897 -8.238 1.00 77.81 110 LEU A C 1
ATOM 841 O O . LEU A 1 110 ? 16.262 -2.229 -9.418 1.00 77.81 110 LEU A O 1
ATOM 845 N N . GLY A 1 111 ? 16.357 -0.647 -7.819 1.00 77.88 111 GLY A N 1
ATOM 846 C CA . GLY A 1 111 ? 16.729 0.455 -8.710 1.00 77.88 111 GLY A CA 1
ATOM 847 C C . GLY A 1 111 ? 15.614 0.947 -9.643 1.00 77.88 111 GLY A C 1
ATOM 848 O O . GLY A 1 111 ? 15.892 1.765 -10.513 1.00 77.88 111 GLY A O 1
ATOM 849 N N . LYS A 1 112 ? 14.369 0.472 -9.483 1.00 83.19 112 LYS A N 1
ATOM 850 C CA . LYS A 1 112 ? 13.215 0.869 -10.315 1.00 83.19 112 LYS A CA 1
ATOM 851 C C . LYS A 1 112 ? 12.152 1.676 -9.563 1.00 83.19 112 LYS A C 1
ATOM 853 O O . LYS A 1 112 ? 11.111 1.981 -10.139 1.00 83.19 112 LYS A O 1
ATOM 858 N N . LEU A 1 113 ? 12.375 1.985 -8.286 1.00 81.69 113 LEU A N 1
ATOM 859 C CA . LEU A 1 113 ? 11.447 2.749 -7.447 1.00 81.69 113 LEU A CA 1
ATOM 860 C C . LEU A 1 113 ? 11.826 4.239 -7.396 1.00 81.69 113 LEU A C 1
ATOM 862 O O . LEU A 1 113 ? 13.005 4.584 -7.340 1.00 81.69 113 LEU A O 1
ATOM 866 N N . CYS A 1 114 ? 10.812 5.105 -7.378 1.00 79.50 114 CYS A N 1
ATOM 867 C CA . CYS A 1 114 ? 10.902 6.567 -7.368 1.00 79.50 114 CYS A CA 1
ATOM 868 C C . CYS A 1 114 ? 10.047 7.178 -6.224 1.00 79.50 114 CYS A C 1
ATOM 870 O O . CYS A 1 114 ? 9.081 6.569 -5.757 1.00 79.50 114 CYS A O 1
ATOM 872 N N . GLY A 1 115 ? 10.359 8.402 -5.764 1.00 68.81 115 GLY A N 1
ATOM 873 C CA . GLY A 1 115 ? 9.562 9.176 -4.783 1.00 68.81 115 GLY A CA 1
ATOM 874 C C . GLY A 1 115 ? 10.298 9.529 -3.479 1.00 68.81 115 GLY A C 1
ATOM 875 O O . GLY A 1 115 ? 11.508 9.387 -3.426 1.00 68.81 115 GLY A O 1
ATOM 876 N N . LEU A 1 116 ? 9.577 9.986 -2.434 1.00 56.75 116 LEU A N 1
ATOM 877 C CA . LEU A 1 116 ? 10.152 10.406 -1.129 1.00 56.75 116 LEU A CA 1
ATOM 878 C C . LEU A 1 116 ? 10.980 9.312 -0.419 1.00 56.75 116 LEU A C 1
ATOM 880 O O . LEU A 1 116 ? 11.875 9.622 0.354 1.00 56.75 116 LEU A O 1
ATOM 884 N N . CYS A 1 117 ? 10.742 8.036 -0.736 1.00 54.22 117 CYS A N 1
ATOM 885 C CA . CYS A 1 117 ? 11.705 6.959 -0.500 1.00 54.22 117 CYS A CA 1
ATOM 886 C C . CYS A 1 117 ? 12.629 6.875 -1.730 1.00 54.22 117 CYS A C 1
ATOM 888 O O . CYS A 1 117 ? 12.524 5.971 -2.559 1.00 54.22 117 CYS A O 1
ATOM 890 N N . GLY A 1 118 ? 13.427 7.924 -1.930 1.00 39.50 118 GLY A N 1
ATOM 891 C CA . GLY A 1 118 ? 14.217 8.136 -3.139 1.00 39.50 118 GLY A CA 1
ATOM 892 C C . GLY A 1 118 ? 15.578 7.485 -2.993 1.00 39.50 118 GLY A C 1
ATOM 893 O O . GLY A 1 118 ? 16.381 7.954 -2.202 1.00 39.50 118 GLY A O 1
ATOM 894 N N . ASN A 1 119 ? 15.828 6.402 -3.731 1.00 43.12 119 ASN A N 1
ATOM 895 C CA . ASN A 1 119 ? 17.109 5.682 -3.789 1.00 43.12 119 ASN A CA 1
ATOM 896 C C . ASN A 1 119 ? 17.833 5.518 -2.431 1.00 43.12 119 ASN A C 1
ATOM 898 O O . ASN A 1 119 ? 19.048 5.689 -2.332 1.00 43.12 119 ASN A O 1
ATOM 902 N N . LEU A 1 120 ? 17.090 5.201 -1.370 1.00 36.78 120 LEU A N 1
ATOM 903 C CA . LEU A 1 120 ? 17.670 4.881 -0.072 1.00 36.78 120 LEU A CA 1
ATOM 904 C C . LEU A 1 120 ? 17.881 3.370 -0.017 1.00 36.78 120 LEU A C 1
ATOM 906 O O . LEU A 1 120 ? 16.962 2.600 0.257 1.00 36.78 120 LEU A O 1
ATOM 910 N N . MET A 1 121 ? 19.116 2.949 -0.291 1.00 39.28 121 MET A N 1
ATOM 911 C CA . MET A 1 121 ? 19.639 1.626 0.062 1.00 39.28 121 MET A CA 1
ATOM 912 C C . MET A 1 121 ? 19.680 1.473 1.593 1.00 39.28 121 MET A C 1
ATOM 914 O O . MET A 1 121 ? 20.749 1.436 2.195 1.00 39.28 121 MET A O 1
ATOM 918 N N . THR A 1 122 ? 18.522 1.410 2.249 1.00 33.38 122 THR A N 1
ATOM 919 C CA . THR A 1 122 ? 18.421 0.948 3.635 1.00 33.38 122 THR A CA 1
ATOM 920 C C . THR A 1 122 ? 17.922 -0.489 3.608 1.00 33.38 122 THR A C 1
ATOM 922 O O . THR A 1 122 ? 16.756 -0.778 3.358 1.00 33.38 122 THR A O 1
ATOM 925 N N . PHE A 1 123 ? 18.867 -1.407 3.794 1.00 37.78 123 PHE A N 1
ATOM 926 C CA . PHE A 1 123 ? 18.613 -2.830 3.938 1.00 37.78 123 PHE A CA 1
ATOM 927 C C . PHE A 1 123 ? 18.150 -3.101 5.370 1.00 37.78 123 PHE A C 1
ATOM 929 O O . PHE A 1 123 ? 18.937 -2.973 6.305 1.00 37.78 123 PHE A O 1
ATOM 936 N N . THR A 1 124 ? 16.913 -3.554 5.557 1.00 35.34 124 THR A N 1
ATOM 937 C CA . THR A 1 124 ? 16.596 -4.420 6.699 1.00 35.34 124 THR A CA 1
ATOM 938 C C . THR A 1 124 ? 16.544 -5.850 6.181 1.00 35.34 124 THR A C 1
ATOM 940 O O . THR A 1 124 ? 15.629 -6.259 5.474 1.00 35.34 124 THR A O 1
ATOM 943 N N . HIS A 1 125 ? 17.598 -6.607 6.480 1.00 34.25 125 HIS A N 1
ATOM 944 C CA . HIS A 1 125 ? 17.648 -8.048 6.265 1.00 34.25 125 HIS A CA 1
ATOM 945 C C . HIS A 1 125 ? 16.578 -8.700 7.155 1.00 34.25 125 HIS A C 1
ATOM 947 O O . HIS A 1 125 ? 16.833 -8.981 8.323 1.00 34.25 125 HIS A O 1
ATOM 953 N N . THR A 1 126 ? 15.376 -8.953 6.641 1.00 37.34 126 THR A N 1
ATOM 954 C CA . THR A 1 126 ? 14.470 -9.906 7.293 1.00 37.34 126 THR A CA 1
ATOM 955 C C . THR A 1 126 ? 14.703 -11.266 6.652 1.00 37.34 126 THR A C 1
ATOM 957 O O . THR A 1 126 ? 14.089 -11.622 5.652 1.00 37.34 126 THR A O 1
ATOM 960 N N . ILE A 1 127 ? 15.661 -12.016 7.206 1.00 38.16 127 ILE A N 1
ATOM 961 C CA . ILE A 1 127 ? 15.821 -13.440 6.903 1.00 38.16 127 ILE A CA 1
ATOM 962 C C . ILE A 1 127 ? 14.590 -14.140 7.484 1.00 38.16 127 ILE A C 1
ATOM 964 O O . ILE A 1 127 ? 14.552 -14.423 8.678 1.00 38.16 127 ILE A O 1
ATOM 968 N N . HIS A 1 128 ? 13.576 -14.398 6.658 1.00 38.03 128 HIS A N 1
ATOM 969 C CA . HIS A 1 128 ? 12.622 -15.458 6.955 1.00 38.03 128 HIS A CA 1
ATOM 970 C C . HIS A 1 128 ? 13.074 -16.693 6.181 1.00 38.03 128 HIS A C 1
ATOM 972 O O . HIS A 1 128 ? 13.147 -16.704 4.955 1.00 38.03 128 HIS A O 1
ATOM 978 N N . SER A 1 129 ? 13.492 -17.704 6.930 1.00 40.72 129 SER A N 1
ATOM 979 C CA . SER A 1 129 ? 13.976 -18.978 6.424 1.00 40.72 129 SER A CA 1
ATOM 980 C C . SER A 1 129 ? 12.944 -19.633 5.495 1.00 40.72 129 SER A C 1
ATOM 982 O O . SER A 1 129 ? 11.884 -20.037 5.960 1.00 40.72 129 SER A O 1
ATOM 984 N N . GLY A 1 130 ? 13.295 -19.792 4.214 1.00 37.91 130 GLY A N 1
ATOM 985 C CA . GLY A 1 130 ? 12.617 -20.688 3.268 1.00 37.91 130 GLY A CA 1
ATOM 986 C C . GLY A 1 130 ? 11.841 -19.990 2.145 1.00 37.91 130 GLY A C 1
ATOM 987 O O . GLY A 1 130 ? 10.676 -19.677 2.322 1.00 37.91 130 GLY A O 1
ATOM 988 N N . HIS A 1 131 ? 12.493 -19.875 0.978 1.00 43.00 131 HIS A N 1
ATOM 989 C CA . HIS A 1 131 ? 12.001 -19.389 -0.326 1.00 43.00 131 HIS A CA 1
ATOM 990 C C . HIS A 1 131 ? 11.577 -17.910 -0.424 1.00 43.00 131 HIS A C 1
ATOM 992 O O . HIS A 1 131 ? 10.643 -17.462 0.220 1.00 43.00 131 HIS A O 1
ATOM 998 N N . GLY A 1 132 ? 12.267 -17.175 -1.307 1.00 46.03 132 GLY A N 1
ATOM 999 C CA . GLY A 1 132 ? 11.913 -15.814 -1.720 1.00 46.03 132 GLY A CA 1
ATOM 1000 C C . GLY A 1 132 ? 12.772 -14.733 -1.061 1.00 46.03 132 GLY A C 1
ATOM 1001 O O . GLY A 1 132 ? 12.675 -14.463 0.130 1.00 46.03 132 GLY A O 1
ATOM 1002 N N . PHE A 1 133 ? 13.634 -14.079 -1.841 1.00 53.09 133 PHE A N 1
ATOM 1003 C CA . PHE A 1 133 ? 14.311 -12.859 -1.401 1.00 53.09 133 PHE A CA 1
ATOM 1004 C C . PHE A 1 133 ? 13.394 -11.660 -1.705 1.00 53.09 133 PHE A C 1
ATOM 1006 O O . PHE A 1 133 ? 13.211 -11.308 -2.873 1.00 53.09 133 PHE A O 1
ATOM 1013 N N . SER A 1 134 ? 12.823 -11.031 -0.673 1.00 55.09 134 SER A N 1
ATOM 1014 C CA . SER A 1 134 ? 11.985 -9.828 -0.805 1.00 55.09 134 SER A CA 1
ATOM 1015 C C . SER A 1 134 ? 12.685 -8.608 -0.203 1.00 55.09 134 SER A C 1
ATOM 1017 O O . SER A 1 134 ? 13.220 -8.666 0.903 1.00 55.09 134 SER A O 1
ATOM 1019 N N . LEU A 1 135 ? 12.665 -7.487 -0.919 1.00 59.09 135 LEU A N 1
ATOM 1020 C CA . LEU A 1 135 ? 13.035 -6.167 -0.408 1.00 59.09 135 LEU A CA 1
ATOM 1021 C C . LEU A 1 135 ? 11.906 -5.667 0.493 1.00 59.09 135 LEU A C 1
ATOM 1023 O O . LEU A 1 135 ? 10.754 -5.701 0.073 1.00 59.09 135 LEU A O 1
ATOM 1027 N N . THR A 1 136 ? 12.227 -5.198 1.699 1.00 58.31 136 THR A N 1
ATOM 1028 C CA . THR A 1 136 ? 11.265 -4.551 2.6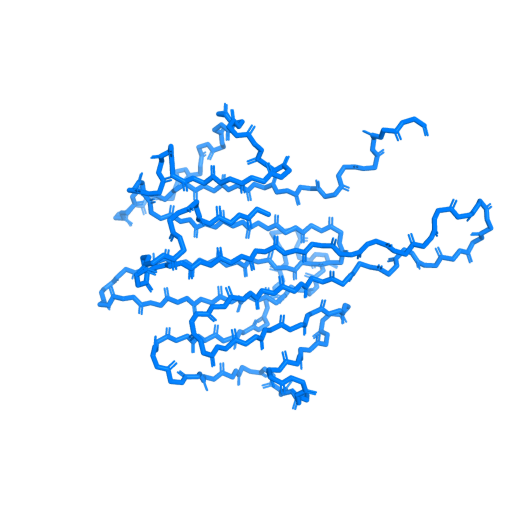04 1.00 58.31 136 THR A CA 1
ATOM 1029 C C . THR A 1 136 ? 11.682 -3.103 2.821 1.00 58.31 136 THR A C 1
ATOM 1031 O O . THR A 1 136 ? 12.795 -2.836 3.265 1.00 58.31 136 THR A O 1
ATOM 1034 N N . PHE A 1 137 ? 10.785 -2.173 2.514 1.00 63.62 137 PHE A N 1
ATOM 1035 C CA . PHE A 1 137 ? 10.937 -0.747 2.760 1.00 63.62 137 PHE A CA 1
ATOM 1036 C C . PHE A 1 137 ? 10.020 -0.375 3.916 1.00 63.62 137 PHE A C 1
ATOM 1038 O O . PHE A 1 137 ? 8.800 -0.401 3.767 1.00 63.62 137 PHE A O 1
ATOM 1045 N N . LEU A 1 138 ? 10.596 -0.045 5.069 1.00 56.22 138 LEU A N 1
ATOM 1046 C CA . LEU A 1 138 ? 9.835 0.529 6.169 1.00 56.22 138 LEU A CA 1
ATOM 1047 C C . LEU A 1 138 ? 9.885 2.047 6.033 1.00 56.22 138 LEU A C 1
ATOM 1049 O O . LEU A 1 138 ? 10.900 2.674 6.329 1.00 56.22 138 LEU A O 1
ATOM 1053 N N . THR A 1 139 ? 8.784 2.640 5.596 1.00 55.19 139 THR A N 1
ATOM 1054 C CA . THR A 1 139 ? 8.556 4.063 5.828 1.00 55.19 139 THR A CA 1
ATOM 1055 C C . THR A 1 139 ? 7.839 4.178 7.160 1.00 55.19 139 THR A C 1
ATOM 1057 O O . THR A 1 139 ? 6.615 4.077 7.256 1.00 55.19 139 THR A 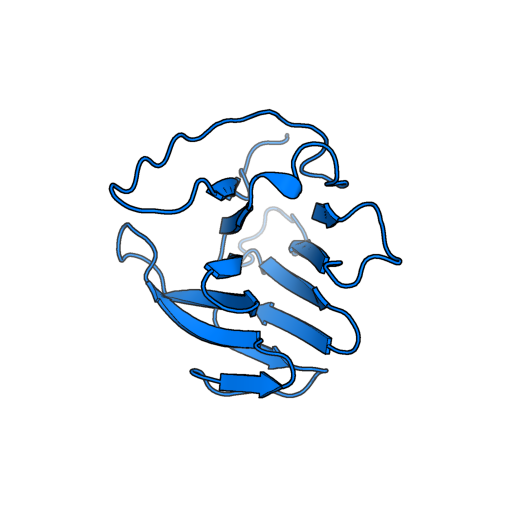O 1
ATOM 1060 N N . VAL A 1 140 ? 8.629 4.361 8.214 1.00 43.47 140 VAL A N 1
ATOM 1061 C CA . VAL A 1 140 ? 8.115 5.044 9.396 1.00 43.47 140 VAL A CA 1
ATOM 1062 C C . VAL A 1 140 ? 7.805 6.452 8.907 1.00 43.47 140 VAL A C 1
ATOM 1064 O O . VAL A 1 140 ? 8.672 7.073 8.284 1.00 43.47 140 VAL A O 1
ATOM 1067 N N . ALA A 1 141 ? 6.597 6.967 9.133 1.00 39.78 141 ALA A N 1
ATOM 1068 C CA . ALA A 1 141 ? 6.450 8.414 9.156 1.00 39.78 141 ALA A CA 1
ATOM 1069 C C . ALA A 1 141 ? 7.260 8.883 10.375 1.00 39.78 141 ALA A C 1
ATOM 1071 O O . ALA A 1 141 ? 6.720 9.001 11.473 1.00 39.78 141 ALA A O 1
ATOM 1072 N N . SER A 1 142 ? 8.588 8.975 10.221 1.00 29.12 142 SER A N 1
ATOM 1073 C CA . SER A 1 142 ? 9.470 9.466 11.268 1.00 29.12 142 SER A CA 1
ATOM 1074 C C . SER A 1 142 ? 9.043 10.893 11.501 1.00 29.12 142 SER A C 1
ATOM 1076 O O . SER A 1 142 ? 9.023 11.717 10.585 1.00 29.12 142 SER A O 1
ATOM 1078 N N . LEU A 1 143 ? 8.629 11.131 12.730 1.00 37.19 143 LEU A N 1
ATOM 1079 C CA . LEU A 1 143 ? 8.335 12.427 13.282 1.00 37.19 143 LEU A CA 1
ATOM 1080 C C . LEU A 1 143 ? 9.669 13.158 13.494 1.00 37.19 143 LEU A C 1
ATOM 1082 O O . LEU A 1 143 ? 10.024 13.441 14.624 1.00 37.19 143 LEU A O 1
ATOM 1086 N N . ASP A 1 144 ? 10.435 13.393 12.429 1.00 31.62 144 ASP A N 1
ATOM 1087 C CA . ASP A 1 144 ? 11.733 14.063 12.494 1.00 31.62 144 ASP A CA 1
ATOM 1088 C C . ASP A 1 144 ? 11.996 14.818 11.182 1.00 31.62 144 ASP A C 1
ATOM 1090 O O . ASP A 1 144 ? 12.731 14.344 10.322 1.00 31.62 144 ASP A O 1
ATOM 1094 N N . ASP A 1 145 ? 11.388 15.995 11.021 1.00 27.06 145 ASP A N 1
ATOM 1095 C CA . ASP A 1 145 ? 12.038 17.104 10.313 1.00 27.06 145 ASP A CA 1
ATOM 1096 C C . ASP A 1 145 ? 11.437 18.448 10.787 1.00 27.06 145 ASP A C 1
ATOM 1098 O O . ASP A 1 145 ? 10.320 18.807 10.413 1.00 27.06 145 ASP A O 1
ATOM 1102 N N . VAL A 1 146 ? 12.240 19.116 11.634 1.00 31.78 146 VAL A N 1
ATOM 1103 C CA . VAL A 1 146 ? 12.227 20.487 12.211 1.00 31.78 146 VAL A CA 1
ATOM 1104 C C . VAL A 1 146 ? 11.188 20.901 13.264 1.00 31.78 146 VAL A C 1
ATOM 1106 O O . VAL A 1 146 ? 9.980 21.026 12.972 1.00 31.78 146 VAL A O 1
#

InterPro domains:
  IPR001846 von Willebrand factor, type D domain [PF00094] (4-119)
  IPR001846 von Willebrand factor, type D domain [PS51233] (1-146)

Organism: Perca fluviatilis (NCBI:txid8168)